Protein AF-B5XR47-F1 (afdb_monomer_lite)

Structure (mmCIF, N/CA/C/O backbone):
data_AF-B5XR47-F1
#
_entry.id   AF-B5XR47-F1
#
loop_
_atom_site.group_PDB
_atom_site.id
_atom_site.type_symbol
_atom_site.label_atom_id
_atom_site.label_alt_id
_atom_site.label_comp_id
_atom_site.label_asym_id
_atom_site.label_entity_id
_atom_site.label_seq_id
_atom_site.pdbx_PDB_ins_code
_atom_site.Cartn_x
_atom_site.Cartn_y
_atom_site.Cartn_z
_atom_site.occupancy
_atom_site.B_iso_or_equiv
_atom_site.auth_seq_id
_atom_site.auth_comp_id
_atom_site.auth_asym_id
_atom_site.auth_atom_id
_atom_site.pdbx_PDB_model_num
ATOM 1 N N . MET A 1 1 ? 46.035 -16.370 -70.727 1.00 55.50 1 MET A N 1
ATOM 2 C CA . MET A 1 1 ? 45.556 -14.975 -70.576 1.00 55.50 1 MET A CA 1
ATOM 3 C C . MET A 1 1 ? 44.166 -14.878 -69.919 1.00 55.50 1 MET A C 1
ATOM 5 O O . MET A 1 1 ? 43.613 -13.790 -69.895 1.00 55.50 1 MET A O 1
ATOM 9 N N . TYR A 1 2 ? 43.620 -15.969 -69.352 1.00 56.81 2 TYR A N 1
ATOM 10 C CA . TYR A 1 2 ? 42.297 -16.002 -68.698 1.00 56.81 2 TYR A CA 1
ATOM 11 C C . TYR A 1 2 ? 42.353 -15.910 -67.157 1.00 56.81 2 TYR A C 1
ATOM 13 O O . TYR A 1 2 ? 41.364 -15.528 -66.542 1.00 56.81 2 TYR A O 1
ATOM 21 N N . ASP A 1 3 ? 43.510 -16.169 -66.535 1.00 63.62 3 ASP A N 1
ATOM 22 C CA . ASP A 1 3 ? 43.658 -16.160 -65.067 1.00 63.62 3 ASP A CA 1
ATOM 23 C C . ASP A 1 3 ? 43.481 -14.781 -64.425 1.00 63.62 3 ASP A C 1
ATOM 25 O O . ASP A 1 3 ? 42.920 -14.662 -63.342 1.00 63.62 3 ASP A O 1
ATOM 29 N N . ILE A 1 4 ? 43.940 -13.714 -65.084 1.00 65.69 4 ILE A N 1
ATOM 30 C CA . ILE A 1 4 ? 43.924 -12.371 -64.487 1.00 65.69 4 ILE A CA 1
ATOM 31 C C . ILE A 1 4 ? 42.490 -11.825 -64.418 1.00 65.69 4 ILE A C 1
ATOM 33 O O . ILE A 1 4 ? 42.109 -11.239 -63.411 1.00 65.69 4 ILE A O 1
ATOM 37 N N . ALA A 1 5 ? 41.677 -12.059 -65.453 1.00 68.56 5 ALA A N 1
ATOM 38 C CA . ALA A 1 5 ? 40.285 -11.611 -65.490 1.00 68.56 5 ALA A CA 1
ATOM 39 C C . ALA A 1 5 ? 39.422 -12.340 -64.445 1.00 68.56 5 ALA A C 1
ATOM 41 O O . ALA A 1 5 ? 38.682 -11.693 -63.706 1.00 68.56 5 ALA A O 1
ATOM 42 N N . PHE A 1 6 ? 39.591 -13.661 -64.317 1.00 71.69 6 PHE A N 1
ATOM 43 C CA . PHE A 1 6 ? 38.898 -14.465 -63.308 1.00 71.69 6 PHE A CA 1
ATOM 44 C C . PHE A 1 6 ? 39.295 -14.064 -61.876 1.00 71.69 6 PHE A C 1
ATOM 46 O O . PHE A 1 6 ? 38.438 -13.922 -61.003 1.00 71.69 6 PHE A O 1
ATOM 53 N N . CYS A 1 7 ? 40.583 -13.795 -61.637 1.00 66.31 7 CYS A N 1
ATOM 54 C CA . CYS A 1 7 ? 41.060 -13.293 -60.348 1.00 66.31 7 CYS A CA 1
ATOM 55 C C . CYS A 1 7 ? 40.484 -11.911 -59.999 1.00 66.31 7 CYS A C 1
ATOM 57 O O . CYS A 1 7 ? 40.101 -11.689 -58.852 1.00 66.31 7 CYS A O 1
ATOM 59 N N . ILE A 1 8 ? 40.381 -10.987 -60.962 1.00 68.75 8 ILE A N 1
ATOM 60 C CA . ILE A 1 8 ? 39.801 -9.651 -60.733 1.00 68.75 8 ILE A CA 1
ATOM 61 C C . ILE A 1 8 ? 38.311 -9.749 -60.376 1.00 68.75 8 ILE A C 1
ATOM 63 O O . ILE A 1 8 ? 37.858 -9.081 -59.446 1.00 68.75 8 ILE A O 1
ATOM 67 N N . GLU A 1 9 ? 37.558 -10.612 -61.058 1.00 69.81 9 GLU A N 1
ATOM 68 C CA . GLU A 1 9 ? 36.126 -10.813 -60.807 1.00 69.81 9 GLU A CA 1
ATOM 69 C C . GLU A 1 9 ? 35.863 -11.468 -59.437 1.00 69.81 9 GLU A C 1
ATOM 71 O O . GLU A 1 9 ? 34.979 -11.036 -58.691 1.00 69.81 9 GLU A O 1
ATOM 76 N N . ALA A 1 10 ? 36.697 -12.435 -59.039 1.00 67.88 10 ALA A N 1
ATOM 77 C CA . ALA A 1 10 ? 36.648 -13.046 -57.711 1.00 67.88 10 ALA A CA 1
ATOM 78 C C . ALA A 1 10 ? 36.990 -12.051 -56.582 1.00 67.88 10 ALA A C 1
ATOM 80 O O . ALA A 1 10 ? 36.345 -12.064 -55.530 1.00 67.88 10 ALA A O 1
ATOM 81 N N . ILE A 1 11 ? 37.964 -11.158 -56.802 1.00 67.56 11 ILE A N 1
ATOM 82 C CA . ILE A 1 11 ? 38.327 -10.087 -55.856 1.00 67.56 11 ILE A CA 1
ATOM 83 C C . ILE A 1 11 ? 37.212 -9.032 -55.763 1.00 67.56 11 ILE A C 1
ATOM 85 O O . ILE A 1 11 ? 36.900 -8.553 -54.673 1.00 67.56 11 ILE A O 1
ATOM 89 N N . MET A 1 12 ? 36.566 -8.678 -56.878 1.00 65.25 12 MET A N 1
ATOM 90 C CA . MET A 1 12 ? 35.413 -7.770 -56.859 1.00 65.25 12 MET A CA 1
ATOM 91 C C . MET A 1 12 ? 34.230 -8.365 -56.086 1.00 65.25 12 MET A C 1
ATOM 93 O O . MET A 1 12 ? 33.665 -7.681 -55.232 1.00 65.25 12 MET A O 1
ATOM 97 N N . ASN A 1 13 ? 33.888 -9.637 -56.311 1.00 70.88 13 ASN A N 1
ATOM 98 C CA . ASN A 1 13 ? 32.788 -10.294 -55.595 1.00 70.88 13 ASN A CA 1
ATOM 99 C C . ASN A 1 13 ? 33.063 -10.459 -54.091 1.00 70.88 13 ASN A C 1
ATOM 101 O O . ASN A 1 13 ? 32.156 -10.267 -53.278 1.00 70.88 13 ASN A O 1
ATOM 105 N N . SER A 1 14 ? 34.303 -10.759 -53.691 1.00 70.81 14 SER A N 1
ATOM 106 C CA . SER A 1 14 ? 34.665 -10.855 -52.269 1.00 70.81 14 SER A CA 1
ATOM 107 C C . SER A 1 14 ? 34.618 -9.494 -51.559 1.00 70.81 14 SER A C 1
ATOM 109 O O . SER A 1 14 ? 34.155 -9.409 -50.417 1.00 70.81 14 SER A O 1
ATOM 111 N N . ASN A 1 15 ? 34.995 -8.413 -52.249 1.00 74.88 15 ASN A N 1
ATOM 112 C CA . ASN A 1 15 ? 34.882 -7.040 -51.748 1.00 74.88 15 ASN A CA 1
ATOM 113 C C . ASN A 1 15 ? 33.418 -6.583 -51.600 1.00 74.88 15 ASN A C 1
ATOM 115 O O . ASN A 1 15 ? 33.073 -5.906 -50.633 1.00 74.88 15 ASN A O 1
ATOM 119 N N . VAL A 1 16 ? 32.529 -6.982 -52.515 1.00 74.94 16 VAL A N 1
ATOM 120 C CA . VAL A 1 16 ? 31.091 -6.671 -52.415 1.00 74.94 16 VAL A CA 1
ATOM 121 C C . VAL A 1 16 ? 30.443 -7.432 -51.253 1.00 74.94 16 VAL A C 1
ATOM 123 O O . VAL A 1 16 ? 29.721 -6.837 -50.453 1.00 74.94 16 VAL A O 1
ATOM 126 N N . LEU A 1 17 ? 30.743 -8.726 -51.095 1.00 73.56 17 LEU A N 1
ATOM 127 C CA . LEU A 1 17 ? 30.220 -9.541 -49.990 1.00 73.56 17 LEU A CA 1
ATOM 128 C C . LEU A 1 17 ? 30.697 -9.048 -48.616 1.00 73.56 17 LEU A C 1
ATOM 130 O O . LEU A 1 17 ? 29.912 -9.010 -47.667 1.00 73.56 17 LEU A O 1
ATOM 134 N N . THR A 1 18 ? 31.957 -8.621 -48.505 1.00 77.25 18 THR A N 1
ATOM 135 C CA . THR A 1 18 ? 32.482 -8.031 -47.263 1.00 77.25 18 THR A CA 1
ATOM 136 C C . THR A 1 18 ? 31.826 -6.689 -46.948 1.00 77.25 18 THR A C 1
ATOM 138 O O . THR A 1 18 ? 31.463 -6.463 -45.794 1.00 77.25 18 THR A O 1
ATOM 141 N N . GLN A 1 19 ? 31.572 -5.833 -47.944 1.00 75.62 19 GLN A N 1
ATOM 142 C CA . GLN A 1 19 ? 30.817 -4.592 -47.731 1.00 75.62 19 GLN A CA 1
ATOM 143 C C . GLN A 1 19 ? 29.374 -4.852 -47.277 1.00 75.62 19 GLN A C 1
ATOM 145 O O . GLN A 1 19 ? 28.923 -4.219 -46.323 1.00 75.62 19 GLN A O 1
ATOM 150 N N . ILE A 1 20 ? 28.664 -5.805 -47.890 1.00 78.19 20 ILE A N 1
ATOM 151 C CA . ILE A 1 20 ? 27.304 -6.189 -47.468 1.00 78.19 20 ILE A CA 1
ATOM 152 C C . ILE A 1 20 ? 27.313 -6.715 -46.025 1.00 78.19 20 ILE A C 1
ATOM 154 O O . ILE A 1 20 ? 26.458 -6.332 -45.226 1.00 78.19 20 ILE A O 1
ATOM 158 N N . GLY A 1 21 ? 28.304 -7.535 -45.660 1.00 75.44 21 GLY A N 1
ATOM 159 C CA . GLY A 1 21 ? 28.477 -8.027 -44.291 1.00 75.44 21 GLY A CA 1
ATOM 160 C C . GLY A 1 21 ? 28.719 -6.904 -43.275 1.00 75.44 21 GLY A C 1
ATOM 161 O O . GLY A 1 21 ? 28.120 -6.906 -42.198 1.00 75.44 21 GLY A O 1
ATOM 162 N N . ILE A 1 22 ? 29.535 -5.905 -43.628 1.00 81.75 22 ILE A N 1
ATOM 163 C CA . ILE A 1 22 ? 29.784 -4.726 -42.785 1.00 81.75 22 ILE A CA 1
ATOM 164 C C . ILE A 1 22 ? 28.492 -3.924 -42.589 1.00 81.75 22 ILE A C 1
ATOM 166 O O . ILE A 1 22 ? 28.131 -3.630 -41.450 1.00 81.75 22 ILE A O 1
ATOM 170 N N . TRP A 1 23 ? 27.756 -3.620 -43.661 1.00 79.38 23 TRP A N 1
ATOM 171 C CA . TRP A 1 23 ? 26.494 -2.877 -43.566 1.00 79.38 23 TRP A CA 1
ATOM 172 C C . TRP A 1 23 ? 25.415 -3.641 -42.794 1.00 79.38 23 TRP A C 1
ATOM 174 O O . TRP A 1 23 ? 24.727 -3.045 -41.968 1.00 79.38 23 TRP A O 1
ATOM 184 N N . SER A 1 24 ? 25.320 -4.960 -42.976 1.00 80.62 24 SER A N 1
ATOM 185 C CA . SER A 1 24 ? 24.429 -5.821 -42.189 1.00 80.62 24 SER A CA 1
ATOM 186 C C . SER A 1 24 ? 24.741 -5.743 -40.689 1.00 80.62 24 SER A C 1
ATOM 188 O O . SER A 1 24 ? 23.826 -5.639 -39.870 1.00 80.62 24 SER A O 1
ATOM 190 N N . ASN A 1 25 ? 26.025 -5.734 -40.317 1.00 83.50 25 ASN A N 1
ATOM 191 C CA . ASN A 1 25 ? 26.457 -5.597 -38.923 1.00 83.50 25 ASN A CA 1
ATOM 192 C C . ASN A 1 25 ? 26.192 -4.195 -38.356 1.00 83.50 25 ASN A C 1
ATOM 194 O O . ASN A 1 25 ? 25.797 -4.059 -37.200 1.00 83.50 25 ASN A O 1
ATOM 198 N N . VAL A 1 26 ? 26.371 -3.146 -39.161 1.00 85.06 26 VAL A N 1
ATOM 199 C CA . VAL A 1 26 ? 26.060 -1.768 -38.753 1.00 85.06 26 VAL A CA 1
ATOM 200 C C . VAL A 1 26 ? 24.555 -1.597 -38.532 1.00 85.06 26 VAL A C 1
ATOM 202 O O . VAL A 1 26 ? 24.142 -1.041 -37.513 1.00 85.06 26 VAL A O 1
ATOM 205 N N . CYS A 1 27 ? 23.724 -2.120 -39.437 1.00 86.12 27 CYS A N 1
ATOM 206 C CA . CYS A 1 27 ? 22.271 -2.082 -39.294 1.00 86.12 27 CYS A CA 1
ATOM 207 C C . CYS A 1 27 ? 21.803 -2.859 -38.056 1.00 86.12 27 CYS A C 1
ATOM 209 O O . CYS A 1 27 ? 21.010 -2.332 -37.276 1.00 86.12 27 CYS A O 1
ATOM 211 N N . SER A 1 28 ? 22.306 -4.076 -37.829 1.00 86.75 28 SER A N 1
ATOM 212 C CA . SER A 1 28 ? 21.926 -4.868 -36.653 1.00 86.75 28 SER A CA 1
ATOM 213 C C . SER A 1 28 ? 22.3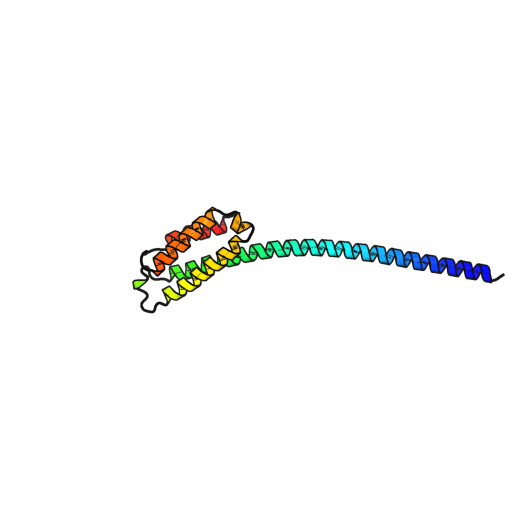66 -4.207 -35.342 1.00 86.75 28 SER A C 1
ATOM 215 O O . SER A 1 28 ? 21.576 -4.152 -34.397 1.00 86.75 28 SER A O 1
ATOM 217 N N . ALA A 1 29 ? 23.564 -3.612 -35.299 1.00 88.56 29 ALA A N 1
ATOM 218 C CA . ALA A 1 29 ? 24.036 -2.834 -34.154 1.00 88.56 29 ALA A CA 1
ATOM 219 C C . ALA A 1 29 ? 23.152 -1.604 -33.882 1.00 88.56 29 ALA A C 1
ATOM 221 O O . ALA A 1 29 ? 22.817 -1.324 -32.728 1.00 88.56 29 ALA A O 1
ATOM 222 N N . PHE A 1 30 ? 22.713 -0.903 -34.931 1.00 92.00 30 PHE A N 1
ATOM 223 C CA . PHE A 1 30 ? 21.797 0.230 -34.801 1.00 92.00 30 PHE A CA 1
ATOM 224 C C . PHE A 1 30 ? 20.442 -0.194 -34.212 1.00 92.00 30 PHE A C 1
ATOM 226 O O . PHE A 1 30 ? 19.971 0.409 -33.246 1.00 92.00 30 PHE A O 1
ATOM 233 N N . PHE A 1 31 ? 19.835 -1.269 -34.723 1.00 92.25 31 PHE A N 1
ATOM 234 C CA . PHE A 1 31 ? 18.571 -1.781 -34.181 1.00 92.25 31 PHE A CA 1
ATOM 235 C C . PHE A 1 31 ? 18.710 -2.306 -32.748 1.00 92.25 31 PHE A C 1
ATOM 237 O O . PHE A 1 31 ? 17.814 -2.088 -31.927 1.00 92.25 31 PHE A O 1
ATOM 244 N N . ALA A 1 32 ? 19.836 -2.941 -32.413 1.00 92.62 32 ALA A N 1
ATOM 245 C CA . ALA A 1 32 ? 20.130 -3.357 -31.045 1.00 92.62 32 ALA A CA 1
ATOM 246 C C . ALA A 1 32 ? 20.201 -2.149 -30.095 1.00 92.62 32 ALA A C 1
ATOM 248 O O . ALA A 1 32 ? 19.604 -2.176 -29.018 1.00 92.62 32 ALA A O 1
ATOM 249 N N . MET A 1 33 ? 20.848 -1.059 -30.518 1.00 93.75 33 MET A N 1
ATOM 250 C CA . MET A 1 33 ? 20.915 0.187 -29.749 1.00 93.75 33 MET A CA 1
ATOM 251 C C . MET A 1 33 ? 19.526 0.809 -29.541 1.00 93.75 33 MET A C 1
ATOM 253 O O . MET A 1 33 ? 19.180 1.168 -28.416 1.00 93.75 33 MET A O 1
ATOM 257 N N . VAL A 1 34 ? 18.698 0.886 -30.587 1.00 93.50 34 VAL A N 1
ATOM 258 C CA . VAL A 1 34 ? 17.317 1.395 -30.475 1.00 93.50 34 VAL A CA 1
ATOM 259 C C . VAL A 1 34 ? 16.492 0.530 -29.519 1.00 93.50 34 VAL A C 1
ATOM 261 O O . VAL A 1 34 ? 15.790 1.055 -28.654 1.00 93.50 34 VAL A O 1
ATOM 264 N N . THR A 1 35 ? 16.628 -0.793 -29.610 1.00 93.44 35 THR A N 1
ATOM 265 C CA . THR A 1 35 ? 15.929 -1.737 -28.725 1.00 93.44 35 THR A CA 1
ATOM 266 C C . THR A 1 35 ? 16.363 -1.563 -27.270 1.00 93.44 35 THR A C 1
ATOM 268 O O . THR A 1 35 ? 15.517 -1.551 -26.376 1.00 93.44 35 THR A O 1
ATOM 271 N N . ALA A 1 36 ? 17.658 -1.351 -27.017 1.00 93.19 36 ALA A N 1
ATOM 272 C CA . ALA A 1 36 ? 18.174 -1.072 -25.679 1.00 93.19 36 ALA A CA 1
ATOM 273 C C . ALA A 1 36 ? 17.605 0.237 -25.099 1.00 93.19 36 ALA A C 1
ATOM 275 O O . ALA A 1 36 ? 17.218 0.277 -23.930 1.00 93.19 36 ALA A O 1
ATOM 276 N N . ILE A 1 37 ? 17.484 1.289 -25.917 1.00 93.75 37 ILE A N 1
ATOM 277 C CA . ILE A 1 37 ? 16.868 2.560 -25.502 1.00 93.75 37 ILE A CA 1
ATOM 278 C C . ILE A 1 37 ? 15.394 2.350 -25.134 1.00 93.75 37 ILE A C 1
ATOM 280 O O . ILE A 1 37 ? 14.957 2.788 -24.067 1.00 93.75 37 ILE A O 1
ATOM 284 N N . ILE A 1 38 ? 14.634 1.642 -25.974 1.00 94.25 38 ILE A N 1
ATOM 285 C CA . ILE A 1 38 ? 13.221 1.336 -25.708 1.00 94.25 38 ILE A CA 1
ATOM 286 C C . ILE A 1 38 ? 13.081 0.513 -24.421 1.00 94.25 38 ILE A C 1
ATOM 288 O O . ILE A 1 38 ? 12.236 0.830 -23.583 1.00 94.25 38 ILE A O 1
ATOM 292 N N . ALA A 1 39 ? 13.939 -0.491 -24.217 1.00 92.44 39 ALA A N 1
ATOM 293 C CA . ALA A 1 39 ? 13.942 -1.308 -23.008 1.00 92.44 39 ALA A CA 1
ATOM 294 C C . ALA A 1 39 ? 14.192 -0.468 -21.743 1.00 92.44 39 ALA A C 1
ATOM 296 O O . ALA A 1 39 ? 13.493 -0.636 -20.743 1.00 92.44 39 ALA A O 1
ATOM 297 N N . LEU A 1 40 ? 15.127 0.488 -21.787 1.00 92.75 40 LEU A N 1
ATOM 298 C CA . LEU A 1 40 ? 15.384 1.406 -20.670 1.00 92.75 40 LEU A CA 1
ATOM 299 C C . LEU A 1 40 ? 14.179 2.309 -20.369 1.00 92.75 40 LEU A C 1
ATOM 301 O O . LEU A 1 40 ? 13.835 2.515 -19.201 1.00 92.75 40 LEU A O 1
ATOM 305 N N . ILE A 1 41 ? 13.512 2.830 -21.404 1.00 92.31 41 ILE A N 1
ATOM 306 C CA . ILE A 1 41 ? 12.298 3.644 -21.244 1.00 92.31 41 ILE A CA 1
ATOM 307 C C . ILE A 1 41 ? 11.178 2.807 -20.615 1.00 92.31 41 ILE A C 1
ATOM 309 O O . ILE A 1 41 ? 10.561 3.248 -19.640 1.00 92.31 41 ILE A O 1
ATOM 313 N N . ALA A 1 42 ? 10.958 1.590 -21.117 1.00 90.44 42 ALA A N 1
ATOM 314 C CA . ALA A 1 42 ? 9.945 0.671 -20.606 1.00 90.44 42 ALA A CA 1
ATOM 315 C C . ALA A 1 42 ? 10.201 0.294 -19.137 1.00 90.44 42 ALA A C 1
ATOM 317 O O . ALA A 1 42 ? 9.285 0.357 -18.317 1.00 90.44 42 ALA A O 1
ATOM 318 N N . LEU A 1 43 ? 11.451 -0.004 -18.766 1.00 90.00 43 LEU A N 1
ATOM 319 C CA . LEU A 1 43 ? 11.831 -0.286 -17.376 1.00 90.00 43 LEU A CA 1
ATOM 320 C C . LEU A 1 43 ? 11.561 0.907 -16.449 1.00 90.00 43 LEU A C 1
ATOM 322 O O . LEU A 1 43 ? 11.047 0.735 -15.340 1.00 90.00 43 LEU A O 1
ATOM 326 N N . ASN A 1 44 ? 11.864 2.125 -16.903 1.00 88.25 44 ASN A N 1
ATOM 327 C CA . ASN A 1 44 ? 11.586 3.336 -16.132 1.00 88.25 44 ASN A CA 1
ATOM 328 C C . ASN A 1 44 ? 10.082 3.575 -15.942 1.00 88.25 44 ASN A C 1
ATOM 330 O O . ASN A 1 44 ? 9.662 3.960 -14.847 1.00 88.25 44 ASN A O 1
ATOM 334 N N . GLN A 1 45 ? 9.268 3.347 -16.975 1.00 89.00 45 GLN A N 1
ATOM 335 C CA . GLN A 1 45 ? 7.810 3.445 -16.871 1.00 89.00 45 GLN A CA 1
ATOM 336 C C . GLN A 1 45 ? 7.241 2.379 -15.932 1.00 89.00 45 GLN A C 1
ATOM 338 O O . GLN A 1 45 ? 6.464 2.714 -15.037 1.00 89.00 45 GLN A O 1
ATOM 343 N N . TRP A 1 46 ? 7.697 1.131 -16.060 1.00 87.81 46 TRP A N 1
ATOM 344 C CA . TRP A 1 46 ? 7.287 0.033 -15.188 1.00 87.81 46 TRP A CA 1
ATOM 345 C C . TRP A 1 46 ? 7.590 0.330 -13.717 1.00 87.81 46 TRP A C 1
ATOM 347 O O . TRP A 1 46 ? 6.732 0.153 -12.854 1.00 87.81 46 TRP A O 1
ATOM 357 N N . LYS A 1 47 ? 8.777 0.875 -13.417 1.00 86.75 47 LYS A N 1
ATOM 358 C CA . LYS A 1 47 ? 9.143 1.267 -12.049 1.00 86.75 47 LYS A CA 1
ATOM 359 C C . LYS A 1 47 ? 8.212 2.344 -11.482 1.00 86.75 47 LYS A C 1
ATOM 361 O O . LYS A 1 47 ? 7.821 2.247 -10.320 1.00 86.75 47 LYS A O 1
ATOM 366 N N . LYS A 1 48 ? 7.842 3.351 -12.285 1.00 86.31 48 LYS A N 1
ATOM 367 C CA . LYS A 1 48 ? 6.891 4.399 -11.870 1.00 86.31 48 LYS A CA 1
ATOM 368 C C . LYS A 1 48 ? 5.509 3.813 -11.581 1.00 86.31 48 LYS A C 1
ATOM 370 O O . LYS A 1 48 ? 4.983 4.029 -10.494 1.00 86.31 48 LYS A O 1
ATOM 375 N N . GLN A 1 49 ? 4.979 3.005 -12.498 1.00 87.00 49 GLN A N 1
ATOM 376 C CA . GLN A 1 49 ? 3.690 2.330 -12.319 1.00 87.00 49 GLN A CA 1
ATOM 377 C C . GLN A 1 49 ? 3.691 1.401 -11.101 1.00 87.00 49 GLN A C 1
ATOM 379 O O . GLN A 1 49 ? 2.708 1.322 -10.369 1.00 87.00 49 GLN A O 1
ATOM 384 N N . TYR A 1 50 ? 4.804 0.716 -10.844 1.00 86.44 50 TYR A N 1
ATOM 385 C CA . TYR A 1 50 ? 4.950 -0.141 -9.674 1.00 86.44 50 TYR A CA 1
ATOM 386 C C . TYR A 1 50 ? 4.905 0.651 -8.357 1.00 86.44 50 TYR A C 1
ATOM 388 O O . TYR A 1 50 ? 4.301 0.192 -7.386 1.00 86.44 50 TYR A O 1
ATOM 396 N N . GLU A 1 51 ? 5.506 1.845 -8.304 1.00 85.88 51 GLU A N 1
ATOM 397 C CA . GLU A 1 51 ? 5.386 2.738 -7.143 1.00 85.88 51 GLU A CA 1
ATOM 398 C C . GLU A 1 51 ? 3.960 3.286 -6.978 1.00 85.88 51 GLU A C 1
ATOM 400 O O . GLU A 1 51 ? 3.445 3.299 -5.860 1.00 85.88 51 GLU A O 1
ATOM 405 N N . GLU A 1 52 ? 3.296 3.671 -8.070 1.00 85.19 52 GLU A N 1
ATOM 406 C CA . GLU A 1 52 ? 1.906 4.147 -8.043 1.00 85.19 52 GLU A CA 1
ATOM 407 C C . GLU A 1 52 ? 0.926 3.058 -7.594 1.00 85.19 52 GLU A C 1
ATOM 409 O O . GLU A 1 52 ? 0.070 3.312 -6.749 1.00 85.19 52 GLU A O 1
ATOM 414 N N . ASN A 1 53 ? 1.090 1.822 -8.068 1.00 88.00 53 ASN A N 1
ATOM 415 C CA . ASN A 1 53 ? 0.239 0.696 -7.678 1.00 88.00 53 ASN A CA 1
ATOM 416 C C . ASN A 1 53 ? 0.339 0.407 -6.169 1.00 88.00 53 ASN A C 1
ATOM 418 O O . ASN A 1 53 ? -0.664 0.145 -5.512 1.00 88.00 53 ASN A O 1
ATOM 422 N N . LYS A 1 54 ? 1.534 0.530 -5.575 1.00 87.44 54 LYS A N 1
ATOM 423 C CA . LYS A 1 54 ? 1.695 0.413 -4.113 1.00 87.44 54 LYS A CA 1
ATOM 424 C C . LYS A 1 54 ? 0.917 1.481 -3.355 1.00 87.44 54 LYS A C 1
ATOM 426 O O . LYS A 1 54 ? 0.360 1.177 -2.305 1.00 87.44 54 LYS A O 1
ATOM 431 N N . PHE A 1 55 ? 0.899 2.706 -3.876 1.00 86.62 55 PHE A N 1
ATOM 432 C CA . PHE A 1 55 ? 0.140 3.798 -3.282 1.00 86.62 55 PHE A CA 1
ATOM 433 C C . PHE A 1 55 ? -1.370 3.560 -3.403 1.00 86.62 55 PHE A C 1
ATOM 435 O O . PHE A 1 55 ? -2.080 3.687 -2.412 1.00 86.62 55 PHE A O 1
ATOM 442 N N . LEU A 1 56 ? -1.852 3.139 -4.575 1.00 86.44 56 LEU A N 1
ATOM 443 C CA . LEU A 1 56 ? -3.268 2.814 -4.785 1.00 86.44 56 LEU A CA 1
ATOM 444 C C . LEU A 1 56 ? -3.741 1.700 -3.848 1.00 86.44 56 LEU A C 1
ATOM 446 O O . LEU A 1 56 ? -4.728 1.877 -3.150 1.00 86.44 56 LEU A O 1
ATOM 450 N N . ARG A 1 57 ? -2.969 0.616 -3.713 1.00 88.81 57 ARG A N 1
ATOM 451 C CA . ARG A 1 57 ? -3.287 -0.466 -2.765 1.00 88.81 57 ARG A CA 1
ATOM 452 C C . ARG A 1 57 ? -3.336 -0.008 -1.309 1.00 88.81 57 ARG A C 1
ATOM 454 O O . ARG A 1 57 ? -4.015 -0.623 -0.496 1.00 88.81 57 ARG A O 1
ATOM 461 N N . PHE A 1 58 ? -2.571 1.022 -0.955 1.00 89.75 58 PHE A N 1
ATOM 462 C CA . PHE A 1 58 ? -2.653 1.628 0.370 1.00 89.75 58 PHE A CA 1
ATOM 463 C C . PHE A 1 58 ? -3.938 2.448 0.531 1.00 89.75 58 PHE A C 1
ATOM 465 O O . PHE A 1 58 ? -4.607 2.315 1.552 1.00 89.75 58 PHE A O 1
ATOM 472 N N . VAL A 1 59 ? -4.323 3.223 -0.484 1.00 86.50 59 VAL A N 1
ATOM 473 C CA . VAL A 1 59 ? -5.604 3.946 -0.504 1.00 86.50 59 VAL A CA 1
ATOM 474 C C . VAL A 1 59 ? -6.789 2.979 -0.419 1.00 86.50 59 VAL A C 1
ATOM 476 O O . VAL A 1 59 ? -7.687 3.201 0.390 1.00 86.50 59 VAL A O 1
ATOM 479 N N . ASP A 1 60 ? -6.762 1.870 -1.160 1.00 88.06 60 ASP A N 1
ATOM 480 C CA . ASP A 1 60 ? -7.802 0.836 -1.092 1.00 88.06 60 ASP A CA 1
ATOM 481 C C . ASP A 1 60 ? -7.921 0.250 0.324 1.00 88.06 60 ASP A C 1
ATOM 483 O O . ASP A 1 60 ? -9.024 0.075 0.839 1.00 88.06 60 ASP A O 1
ATOM 487 N N . ALA A 1 61 ? -6.790 0.014 0.998 1.00 90.19 61 ALA A N 1
ATOM 488 C CA . ALA A 1 61 ? -6.783 -0.480 2.373 1.00 90.19 61 ALA A CA 1
ATOM 489 C C . ALA A 1 61 ? -7.327 0.546 3.384 1.00 90.19 61 ALA A C 1
ATOM 491 O O . ALA A 1 61 ? -7.999 0.155 4.337 1.00 90.19 61 ALA A O 1
ATOM 492 N N . ILE A 1 62 ? -7.088 1.848 3.174 1.00 87.19 62 ILE A N 1
ATOM 493 C CA . ILE A 1 62 ? -7.711 2.920 3.974 1.00 87.19 62 ILE A CA 1
ATOM 494 C C . ILE A 1 62 ? -9.233 2.886 3.805 1.00 87.19 62 ILE A C 1
ATOM 496 O O . ILE A 1 62 ? -9.962 2.983 4.793 1.00 87.19 62 ILE A O 1
ATOM 500 N N . ILE A 1 63 ? -9.717 2.755 2.567 1.00 85.50 63 ILE A N 1
ATOM 501 C CA . ILE A 1 63 ? -11.154 2.713 2.268 1.00 85.50 63 ILE A CA 1
ATOM 502 C C . ILE A 1 63 ? -11.795 1.489 2.929 1.00 85.50 63 ILE A C 1
ATOM 504 O O . ILE A 1 63 ? -12.822 1.622 3.593 1.00 85.50 63 ILE A O 1
ATOM 508 N N . GLU A 1 64 ? -11.171 0.317 2.814 1.00 87.50 64 GLU A N 1
ATOM 509 C CA . GLU A 1 64 ? -11.684 -0.913 3.423 1.00 87.50 64 GLU A CA 1
ATOM 510 C C . GLU A 1 64 ? -11.702 -0.837 4.953 1.00 87.50 64 GLU A C 1
ATOM 512 O O . GLU A 1 64 ? -12.678 -1.226 5.599 1.00 87.50 64 GLU A O 1
ATOM 517 N N . TYR A 1 65 ? -10.654 -0.260 5.543 1.00 87.56 65 TYR A N 1
ATOM 518 C CA . TYR A 1 65 ? -10.616 0.010 6.972 1.00 87.56 65 TYR A CA 1
ATOM 519 C C . TYR A 1 65 ? -11.742 0.958 7.407 1.00 87.56 65 TYR A C 1
ATOM 521 O O . TYR A 1 65 ? -12.424 0.687 8.397 1.00 87.56 65 TYR A O 1
ATOM 529 N N . ASN A 1 66 ? -11.998 2.023 6.640 1.00 84.25 66 ASN A N 1
ATOM 530 C CA . ASN A 1 66 ? -13.095 2.949 6.911 1.00 84.25 66 ASN A CA 1
ATOM 531 C C . ASN A 1 66 ? -14.467 2.261 6.815 1.00 84.25 66 ASN A C 1
ATOM 533 O O . ASN A 1 66 ? -15.323 2.447 7.676 1.00 84.25 66 ASN A O 1
ATOM 537 N N . ASN A 1 67 ? -14.663 1.401 5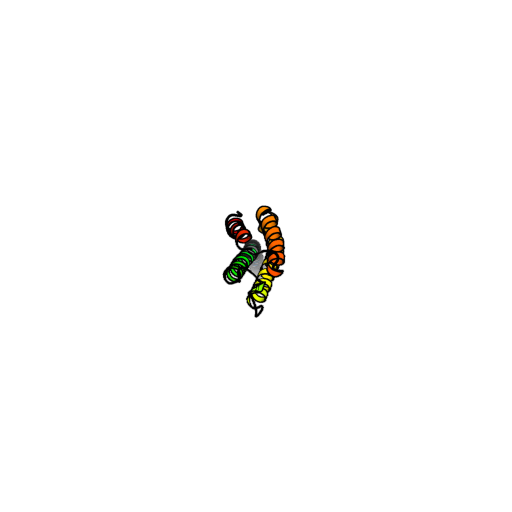.813 1.00 84.75 67 ASN A N 1
ATOM 538 C CA . ASN A 1 67 ? -15.893 0.624 5.656 1.00 84.75 67 ASN A CA 1
ATOM 539 C C . ASN A 1 67 ? -16.131 -0.316 6.846 1.00 84.75 67 ASN A C 1
ATOM 541 O O . ASN A 1 67 ? -17.259 -0.432 7.330 1.00 84.75 67 ASN A O 1
ATOM 545 N N . CYS A 1 68 ? -15.074 -0.970 7.339 1.00 85.81 68 CYS A N 1
ATOM 546 C CA . CYS A 1 68 ? -15.141 -1.789 8.548 1.00 85.81 68 CYS A CA 1
ATOM 547 C C . CYS A 1 68 ? -15.483 -0.949 9.782 1.00 85.81 68 CYS A C 1
ATOM 549 O O . CYS A 1 68 ? -16.234 -1.404 10.643 1.00 85.81 68 CYS A O 1
ATOM 551 N N . LEU A 1 69 ? -14.957 0.274 9.857 1.00 82.50 69 LEU A N 1
ATOM 552 C CA . LEU A 1 69 ? -15.185 1.173 10.977 1.00 82.50 69 LEU A CA 1
ATOM 553 C C . LEU A 1 69 ? -16.623 1.692 11.033 1.00 82.50 69 LEU A C 1
ATOM 555 O O . LEU A 1 69 ? -17.225 1.649 12.098 1.00 82.50 69 LEU A O 1
ATOM 559 N N . ILE A 1 70 ? -17.194 2.097 9.896 1.00 81.19 70 ILE A N 1
ATOM 560 C CA . ILE A 1 70 ? -18.592 2.558 9.795 1.00 81.19 70 ILE A CA 1
ATOM 561 C C . ILE A 1 70 ? -19.576 1.468 10.248 1.00 81.19 70 ILE A C 1
ATOM 563 O O . ILE A 1 70 ? -20.642 1.761 10.786 1.00 81.19 70 ILE A O 1
ATOM 567 N N . ARG A 1 71 ? -19.231 0.198 10.014 1.00 81.00 71 ARG A N 1
ATOM 568 C CA . ARG A 1 71 ? -20.052 -0.952 10.416 1.00 81.00 71 ARG A CA 1
ATOM 569 C C . ARG A 1 71 ? -19.855 -1.348 11.875 1.00 81.00 71 ARG A C 1
ATOM 571 O O . ARG A 1 71 ? -20.664 -2.105 12.399 1.00 81.00 71 ARG A O 1
ATOM 578 N N . ALA A 1 72 ? -18.779 -0.899 12.511 1.00 81.62 72 ALA A N 1
ATOM 579 C CA . ALA A 1 72 ? -18.472 -1.276 13.876 1.00 81.62 72 ALA A CA 1
ATOM 580 C C . ALA A 1 72 ? -19.382 -0.549 14.878 1.00 81.62 72 ALA A C 1
ATOM 582 O O . ALA A 1 72 ? -19.792 0.591 14.648 1.00 81.62 72 ALA A O 1
ATOM 583 N N . PRO A 1 73 ? -19.693 -1.180 16.022 1.00 78.81 73 PRO A N 1
ATOM 584 C CA . PRO A 1 73 ? -20.426 -0.505 17.080 1.00 78.81 73 PRO A CA 1
ATOM 585 C C . PRO A 1 73 ? -19.596 0.643 17.665 1.00 78.81 73 PRO A C 1
ATOM 587 O O . PRO A 1 73 ? -18.366 0.584 17.719 1.00 78.81 73 PRO A O 1
ATOM 590 N N . LYS A 1 74 ? -20.281 1.676 18.172 1.00 75.56 74 LYS A N 1
ATOM 591 C CA . LYS A 1 74 ? -19.639 2.829 18.834 1.00 75.56 74 LYS A CA 1
ATOM 592 C C . LYS A 1 74 ? -18.780 2.402 20.026 1.00 75.56 74 LYS A C 1
ATOM 594 O O . LYS A 1 74 ? -17.762 3.020 20.314 1.00 75.56 74 LYS A O 1
ATOM 599 N N . LEU A 1 75 ? -19.190 1.349 20.728 1.00 75.38 75 LEU A N 1
ATOM 600 C CA . LEU A 1 75 ? -18.413 0.746 21.798 1.00 75.38 75 LEU A CA 1
ATOM 601 C C . LEU A 1 75 ? -18.092 -0.694 21.423 1.00 75.38 75 LEU A C 1
ATOM 603 O O . LEU A 1 75 ? -18.981 -1.505 21.186 1.00 75.38 75 LEU A O 1
ATOM 607 N N . MET A 1 76 ? -16.807 -1.037 21.449 1.00 77.44 76 MET A N 1
ATOM 608 C CA . MET A 1 76 ? -16.346 -2.407 21.207 1.00 77.44 76 MET A CA 1
ATOM 609 C C . MET A 1 76 ? -16.808 -3.413 22.269 1.00 77.44 76 MET A C 1
ATOM 611 O O . MET A 1 76 ? -16.666 -4.615 22.066 1.00 77.44 76 MET A O 1
ATOM 615 N N . ALA A 1 77 ? -17.353 -2.939 23.393 1.00 76.88 77 ALA A N 1
ATOM 616 C CA . ALA A 1 77 ? -18.014 -3.775 24.391 1.00 76.88 77 ALA A CA 1
ATOM 617 C C . ALA A 1 77 ? -19.363 -4.338 23.898 1.00 76.88 77 ALA A C 1
ATOM 619 O O . ALA A 1 77 ? -19.802 -5.375 24.388 1.00 76.88 77 ALA A O 1
ATOM 620 N N . ASP A 1 78 ? -19.992 -3.689 22.912 1.00 77.88 78 ASP A N 1
ATOM 621 C CA . ASP A 1 78 ? -21.293 -4.096 22.371 1.00 77.88 78 ASP A CA 1
ATOM 622 C C . ASP A 1 78 ? -21.166 -5.211 21.308 1.00 77.88 78 ASP A C 1
ATOM 624 O O . ASP A 1 78 ? -22.165 -5.810 20.906 1.00 77.88 78 ASP A O 1
ATOM 628 N N . ASP A 1 79 ? -19.941 -5.535 20.870 1.00 79.25 79 ASP A N 1
ATOM 629 C CA . ASP A 1 79 ? -19.638 -6.587 19.888 1.00 79.25 79 ASP A CA 1
ATOM 630 C C . ASP A 1 79 ? -19.555 -7.975 20.549 1.00 79.25 79 ASP A C 1
ATOM 632 O O . ASP A 1 79 ? -18.475 -8.551 20.698 1.00 79.25 79 ASP A O 1
ATOM 636 N N . LYS A 1 80 ? -20.706 -8.518 20.967 1.00 78.06 80 LYS A N 1
ATOM 637 C CA . LYS A 1 80 ? -20.796 -9.786 21.726 1.00 78.06 80 LYS A CA 1
ATOM 638 C C . LYS A 1 80 ? -20.115 -10.979 21.041 1.00 78.06 80 LYS A C 1
ATOM 640 O O . LYS A 1 80 ? -19.538 -11.818 21.728 1.00 78.06 80 LYS A O 1
ATOM 645 N N . ASP A 1 81 ? -20.133 -11.019 19.710 1.00 84.81 81 ASP A N 1
ATOM 646 C CA . ASP A 1 81 ? -19.567 -12.115 18.912 1.00 84.81 81 ASP A CA 1
ATOM 647 C C . ASP A 1 81 ? -18.130 -11.841 18.428 1.00 84.81 81 ASP A C 1
ATOM 649 O O . ASP A 1 81 ? -17.551 -12.648 17.698 1.00 84.81 81 ASP A O 1
ATOM 653 N N . ASN A 1 82 ? -17.529 -10.706 18.816 1.00 83.00 82 ASN A N 1
ATOM 654 C CA . ASN A 1 82 ? -16.210 -10.240 18.358 1.00 83.00 82 ASN A CA 1
ATOM 655 C C . ASN A 1 82 ? -16.055 -10.149 16.824 1.00 83.00 82 ASN A C 1
ATOM 657 O O . ASN A 1 82 ? -14.931 -10.141 16.302 1.00 83.00 82 ASN A O 1
ATOM 661 N N . PHE A 1 83 ? -17.164 -10.104 16.083 1.00 86.19 83 PHE A N 1
ATOM 662 C CA . PHE A 1 83 ? -17.157 -10.097 14.624 1.00 86.19 83 PHE A CA 1
ATOM 663 C C . PHE A 1 83 ? -16.522 -8.810 14.084 1.00 86.19 83 PHE A C 1
ATOM 665 O O . PHE A 1 83 ? -15.601 -8.855 13.260 1.00 86.19 83 PHE A O 1
ATOM 672 N N . HIS A 1 84 ? -16.957 -7.660 14.601 1.00 84.75 84 HIS A N 1
ATOM 673 C CA . HIS A 1 84 ? -16.476 -6.349 14.172 1.00 84.75 84 HIS A CA 1
ATOM 674 C C . HIS A 1 84 ? -15.048 -6.105 14.650 1.00 84.75 84 HIS A C 1
ATOM 676 O O . HIS A 1 84 ? -14.221 -5.621 13.876 1.00 84.75 84 HIS A O 1
ATOM 682 N N . ARG A 1 85 ? -14.725 -6.517 15.882 1.00 85.06 85 ARG A N 1
ATOM 683 C CA . ARG A 1 85 ? -13.369 -6.471 16.444 1.00 85.06 85 ARG A CA 1
ATOM 684 C C . ARG A 1 85 ? -12.379 -7.230 15.561 1.00 85.06 85 ARG A C 1
ATOM 686 O O . ARG A 1 85 ? -11.310 -6.705 15.244 1.00 85.06 85 ARG A O 1
ATOM 693 N N . LYS A 1 86 ? -12.738 -8.443 15.124 1.00 88.31 86 LYS A N 1
ATOM 694 C CA . LYS A 1 86 ? -11.901 -9.244 14.220 1.00 88.31 86 LYS A CA 1
ATOM 695 C C . LYS A 1 86 ? -11.762 -8.582 12.849 1.00 88.31 86 LYS A C 1
ATOM 697 O O . LYS A 1 86 ? -10.640 -8.458 12.362 1.00 88.31 86 LYS A O 1
ATOM 702 N N . SER A 1 87 ? -12.866 -8.126 12.253 1.00 87.31 87 SER A N 1
ATOM 703 C CA . SER A 1 87 ? -12.851 -7.458 10.943 1.00 87.31 87 SER A CA 1
ATOM 704 C C . SER A 1 87 ? -11.975 -6.202 10.950 1.00 87.31 87 SER A C 1
ATOM 706 O O . SER A 1 87 ? -11.124 -6.030 10.080 1.00 87.31 87 SER A O 1
ATOM 708 N N . LEU A 1 88 ? -12.123 -5.355 11.972 1.00 87.69 88 LEU A N 1
ATOM 709 C CA . LEU A 1 88 ? -11.325 -4.142 12.129 1.00 87.69 88 LEU A CA 1
ATOM 710 C C . LEU A 1 88 ? -9.855 -4.432 12.390 1.00 87.69 88 LEU A C 1
ATOM 712 O O . LEU A 1 88 ? -9.008 -3.724 11.858 1.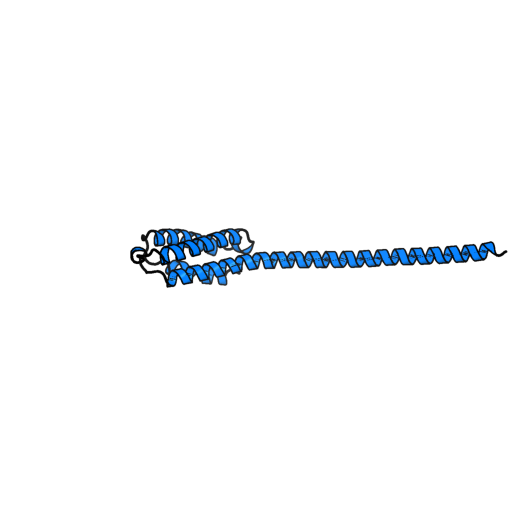00 87.69 88 LEU A O 1
ATOM 716 N N . SER A 1 89 ? -9.535 -5.455 13.183 1.00 88.50 89 SER A N 1
ATOM 717 C CA . SER A 1 89 ? -8.144 -5.845 13.419 1.00 88.50 89 SER A CA 1
ATOM 718 C C . SER A 1 89 ? -7.465 -6.311 12.127 1.00 88.50 89 SER A C 1
ATOM 720 O O . SER A 1 89 ? -6.339 -5.904 11.844 1.00 88.50 89 SER A O 1
ATOM 722 N N . VAL A 1 90 ? -8.162 -7.104 11.303 1.00 91.38 90 VAL A N 1
ATOM 723 C CA . VAL A 1 90 ? -7.650 -7.547 9.997 1.00 91.38 90 VAL A CA 1
ATOM 724 C C . VAL A 1 90 ? -7.455 -6.357 9.058 1.00 91.38 90 VAL A C 1
ATOM 726 O O . VAL A 1 90 ? -6.364 -6.190 8.513 1.00 91.38 90 VAL A O 1
ATOM 729 N N . ALA A 1 91 ? -8.468 -5.501 8.910 1.00 89.50 91 ALA A N 1
ATOM 730 C CA . ALA A 1 91 ? -8.388 -4.335 8.033 1.00 89.50 91 ALA A CA 1
ATOM 731 C C . ALA A 1 91 ? -7.333 -3.316 8.508 1.00 89.50 91 ALA A C 1
ATOM 733 O O . ALA A 1 91 ? -6.591 -2.767 7.696 1.00 89.50 91 ALA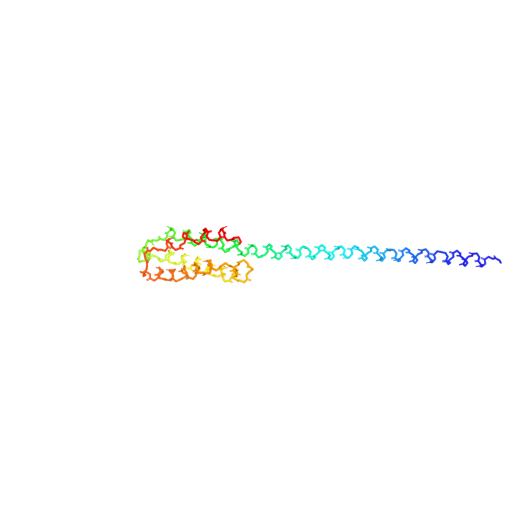 A O 1
ATOM 734 N N . GLY A 1 92 ? -7.212 -3.101 9.822 1.00 89.00 92 GLY A N 1
ATOM 735 C CA . GLY A 1 92 ? -6.219 -2.206 10.419 1.00 89.00 92 GLY A CA 1
ATOM 736 C C . GLY A 1 92 ? -4.791 -2.714 10.224 1.00 89.00 92 GLY A C 1
ATOM 737 O O . GLY A 1 92 ? -3.902 -1.941 9.859 1.00 89.00 92 GLY A O 1
ATOM 738 N N . ASN A 1 93 ? -4.573 -4.024 10.376 1.00 90.12 93 ASN A N 1
ATOM 739 C CA . ASN A 1 93 ? -3.286 -4.648 10.070 1.00 90.12 93 ASN A CA 1
ATOM 740 C C . ASN A 1 93 ? -2.942 -4.555 8.582 1.00 90.12 93 ASN A C 1
ATOM 742 O O . ASN A 1 93 ? -1.806 -4.219 8.251 1.00 90.12 93 ASN A O 1
ATOM 746 N N . GLU A 1 94 ? -3.900 -4.812 7.689 1.00 90.62 94 GLU A N 1
ATOM 747 C CA . GLU A 1 94 ? -3.683 -4.685 6.245 1.00 90.62 94 GLU A CA 1
ATOM 748 C C . GLU A 1 94 ? -3.322 -3.240 5.875 1.00 90.62 94 GLU A C 1
ATOM 750 O O . GLU A 1 94 ? -2.320 -3.007 5.196 1.00 90.62 94 GLU A O 1
ATOM 755 N N . MET A 1 95 ? -4.056 -2.254 6.399 1.00 90.62 95 MET A N 1
ATOM 756 C CA . MET A 1 95 ? -3.745 -0.834 6.221 1.00 90.62 95 MET A CA 1
ATOM 757 C C . MET A 1 95 ? -2.327 -0.498 6.707 1.00 90.62 95 MET A C 1
ATOM 759 O O . MET A 1 95 ? -1.564 0.138 5.976 1.00 90.62 95 MET A O 1
ATOM 763 N N . ASN A 1 96 ? -1.933 -0.962 7.898 1.00 89.19 96 ASN A N 1
ATOM 764 C CA . ASN A 1 96 ? -0.596 -0.713 8.443 1.00 89.19 96 ASN A CA 1
ATOM 765 C C . ASN A 1 96 ? 0.509 -1.390 7.606 1.00 89.19 96 ASN A C 1
ATOM 767 O O . ASN A 1 96 ? 1.536 -0.785 7.296 1.00 89.19 96 ASN A O 1
ATOM 771 N N . MET A 1 97 ? 0.287 -2.623 7.149 1.00 90.88 97 MET A N 1
ATOM 772 C CA . MET A 1 97 ? 1.228 -3.325 6.271 1.00 90.88 97 MET A CA 1
ATOM 773 C C . MET A 1 97 ? 1.395 -2.611 4.925 1.00 90.88 97 MET A C 1
ATOM 775 O O . MET A 1 97 ? 2.521 -2.421 4.449 1.00 90.88 97 MET A O 1
ATOM 779 N N . ARG A 1 98 ? 0.293 -2.161 4.316 1.00 90.75 98 ARG A N 1
ATOM 780 C CA . ARG A 1 98 ? 0.323 -1.382 3.069 1.00 90.75 98 ARG A CA 1
ATOM 781 C C . ARG A 1 98 ? 0.993 -0.028 3.267 1.00 90.75 98 ARG A C 1
ATOM 783 O O . ARG A 1 98 ? 1.757 0.393 2.398 1.00 90.75 98 ARG A O 1
ATOM 790 N N . TRP A 1 99 ? 0.797 0.601 4.422 1.00 89.25 99 TRP A N 1
ATOM 791 C CA . TRP A 1 99 ? 1.489 1.828 4.798 1.00 89.25 99 TRP A CA 1
ATOM 792 C C . TRP A 1 99 ? 3.008 1.641 4.885 1.00 89.25 99 TRP A C 1
ATOM 794 O O . TRP A 1 99 ? 3.753 2.401 4.266 1.00 89.25 99 TRP A O 1
ATOM 804 N N . LEU A 1 100 ? 3.489 0.587 5.552 1.00 88.81 100 LEU A N 1
ATOM 805 C CA . LEU A 1 100 ? 4.923 0.269 5.629 1.00 88.81 100 LEU A CA 1
ATOM 806 C C . LEU A 1 100 ? 5.551 0.032 4.245 1.00 88.81 100 LEU A C 1
ATOM 808 O O . LEU A 1 100 ? 6.711 0.380 4.010 1.00 88.81 100 LEU A O 1
ATOM 812 N N . ILE A 1 101 ? 4.791 -0.539 3.306 1.00 88.56 101 ILE A N 1
ATOM 813 C CA . ILE A 1 101 ? 5.218 -0.693 1.908 1.00 88.56 101 ILE A CA 1
ATOM 814 C C . ILE A 1 101 ? 5.238 0.666 1.195 1.00 88.56 101 ILE A C 1
ATOM 816 O O . ILE A 1 101 ? 6.201 0.969 0.482 1.00 88.56 101 ILE A O 1
ATOM 820 N N . CYS A 1 102 ? 4.208 1.491 1.396 1.00 87.25 102 CYS A N 1
ATOM 821 C CA . CYS A 1 102 ? 4.098 2.832 0.827 1.00 87.25 102 CYS A CA 1
ATOM 822 C C . CYS A 1 102 ? 5.228 3.755 1.312 1.00 87.25 102 CYS A C 1
ATOM 824 O O . CYS A 1 102 ? 5.828 4.464 0.503 1.00 87.25 102 CYS A O 1
ATOM 826 N N . LEU A 1 103 ? 5.616 3.670 2.587 1.00 86.38 103 LEU A N 1
ATOM 827 C CA . LEU A 1 103 ? 6.745 4.397 3.176 1.00 86.38 103 LEU A CA 1
ATOM 828 C C . LEU A 1 103 ? 8.081 4.142 2.474 1.00 86.38 103 LEU A C 1
ATOM 830 O O . LEU A 1 103 ? 8.968 4.984 2.527 1.00 86.38 103 LEU A O 1
ATOM 834 N N . LYS A 1 104 ? 8.253 3.004 1.794 1.00 85.69 104 LYS A N 1
ATOM 835 C CA . LYS A 1 104 ? 9.476 2.717 1.025 1.00 85.69 104 LYS A CA 1
ATOM 836 C C . LYS A 1 104 ? 9.480 3.377 -0.361 1.00 85.69 104 LYS A C 1
ATOM 838 O O . LYS A 1 104 ? 10.515 3.397 -1.026 1.00 85.69 104 LYS A O 1
ATOM 843 N N . THR A 1 105 ? 8.348 3.917 -0.814 1.00 84.69 105 THR A N 1
ATOM 844 C CA . THR A 1 105 ? 8.220 4.597 -2.116 1.00 84.69 105 THR A CA 1
ATOM 845 C C . THR A 1 105 ? 8.697 6.049 -2.045 1.00 84.69 105 THR A C 1
ATOM 847 O O . THR A 1 105 ? 8.923 6.602 -0.964 1.00 84.69 105 THR A O 1
ATOM 850 N N . LYS A 1 106 ? 8.888 6.703 -3.198 1.00 81.25 106 LYS A N 1
ATOM 851 C CA . LYS A 1 106 ? 9.251 8.129 -3.223 1.00 81.25 106 LYS A CA 1
ATOM 852 C C . LYS A 1 106 ? 8.138 9.018 -2.653 1.00 81.25 106 LYS A C 1
ATOM 854 O O . LYS A 1 106 ? 8.446 9.994 -1.977 1.00 81.25 106 LYS A O 1
ATOM 859 N N . ARG A 1 107 ? 6.872 8.674 -2.913 1.00 78.00 107 ARG A N 1
ATOM 860 C CA . ARG A 1 107 ? 5.694 9.442 -2.480 1.00 78.00 107 ARG A CA 1
ATOM 861 C C . ARG A 1 107 ? 5.470 9.336 -0.972 1.00 78.00 107 ARG A C 1
ATOM 863 O O . ARG A 1 107 ? 5.342 10.358 -0.312 1.00 78.00 107 ARG A O 1
ATOM 870 N N . GLY A 1 108 ? 5.530 8.122 -0.419 1.00 77.00 108 GLY A N 1
ATOM 871 C CA . GLY A 1 108 ? 5.342 7.900 1.019 1.00 77.00 108 GLY A CA 1
ATOM 872 C C . GLY A 1 108 ? 6.388 8.600 1.893 1.00 77.00 108 GLY A C 1
ATOM 873 O O . GLY A 1 10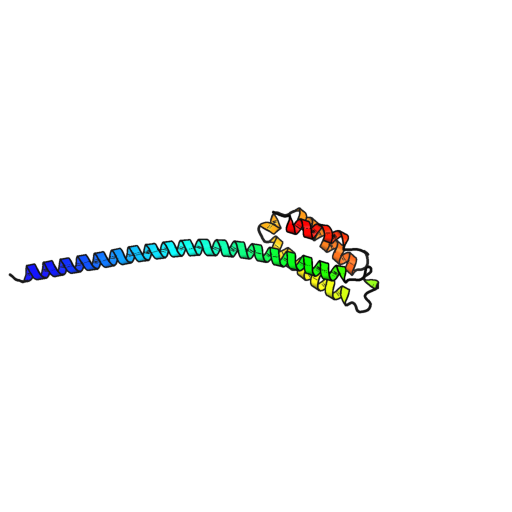8 ? 6.038 9.152 2.927 1.00 77.00 108 GLY A O 1
ATOM 874 N N . ARG A 1 109 ? 7.657 8.658 1.457 1.00 80.19 109 ARG A N 1
ATOM 875 C CA . ARG A 1 109 ? 8.737 9.323 2.218 1.00 80.19 109 ARG A CA 1
ATOM 876 C C . ARG A 1 109 ? 8.622 10.840 2.297 1.00 80.19 109 ARG A C 1
ATOM 878 O O . ARG A 1 109 ? 9.203 11.431 3.195 1.00 80.19 109 ARG A O 1
ATOM 885 N N . LYS A 1 110 ? 7.953 11.465 1.329 1.00 81.62 110 LYS A N 1
ATOM 886 C CA . LYS A 1 110 ? 7.859 12.927 1.227 1.00 81.62 110 LYS A CA 1
ATOM 887 C C . LYS A 1 110 ? 6.631 13.505 1.922 1.00 81.62 110 LYS A C 1
ATOM 889 O O . LYS A 1 110 ? 6.526 14.719 2.029 1.00 81.62 110 LYS A O 1
ATOM 894 N N . ASN A 1 111 ? 5.700 12.656 2.344 1.00 81.38 111 ASN A N 1
ATOM 895 C CA . ASN A 1 111 ? 4.423 13.093 2.879 1.00 81.38 111 ASN A CA 1
ATOM 896 C C . ASN A 1 111 ? 4.411 12.996 4.410 1.00 81.38 111 ASN A C 1
ATOM 898 O O . ASN A 1 111 ? 3.915 12.027 4.981 1.00 81.38 111 ASN A O 1
ATOM 902 N N . GLU A 1 112 ? 4.979 14.012 5.062 1.00 81.94 112 GLU A N 1
ATOM 903 C CA . GLU A 1 112 ? 5.057 14.110 6.527 1.00 81.94 112 GLU A CA 1
ATOM 904 C C . GLU A 1 112 ? 3.674 14.136 7.187 1.00 81.94 112 GLU A C 1
ATOM 906 O O . GLU A 1 112 ? 3.455 13.429 8.169 1.00 81.94 112 GLU A O 1
ATOM 911 N N . ALA A 1 113 ? 2.710 14.841 6.586 1.00 80.06 113 ALA A N 1
ATOM 912 C CA . ALA A 1 113 ? 1.334 14.895 7.078 1.00 80.06 113 ALA A CA 1
ATOM 913 C C . ALA A 1 113 ? 0.678 13.504 7.119 1.00 80.06 113 ALA A C 1
ATOM 915 O O . ALA A 1 113 ? 0.025 13.141 8.095 1.00 80.06 113 ALA A O 1
ATOM 916 N N . LEU A 1 114 ? 0.890 12.688 6.082 1.00 80.44 114 LEU A N 1
ATOM 917 C CA . LEU A 1 114 ? 0.389 11.313 6.043 1.00 80.44 114 LEU A CA 1
ATOM 918 C C . LEU A 1 114 ? 1.117 10.407 7.041 1.00 80.44 114 LEU A C 1
ATOM 920 O O . LEU A 1 114 ? 0.494 9.516 7.614 1.00 80.44 114 LEU A O 1
ATOM 924 N N . ILE A 1 115 ? 2.409 10.648 7.290 1.00 84.88 115 ILE A N 1
ATOM 925 C CA . ILE A 1 115 ? 3.171 9.931 8.320 1.00 84.88 115 ILE A CA 1
ATOM 926 C C . ILE A 1 115 ? 2.597 10.197 9.712 1.00 84.88 115 ILE A C 1
ATOM 928 O O . ILE A 1 115 ? 2.375 9.249 10.470 1.00 84.88 115 ILE A O 1
ATOM 932 N N . GLU A 1 116 ? 2.350 11.458 10.057 1.00 83.69 116 GLU A N 1
ATOM 933 C CA . GLU A 1 116 ? 1.753 11.824 11.345 1.00 83.69 116 GLU A CA 1
ATOM 934 C C . GLU A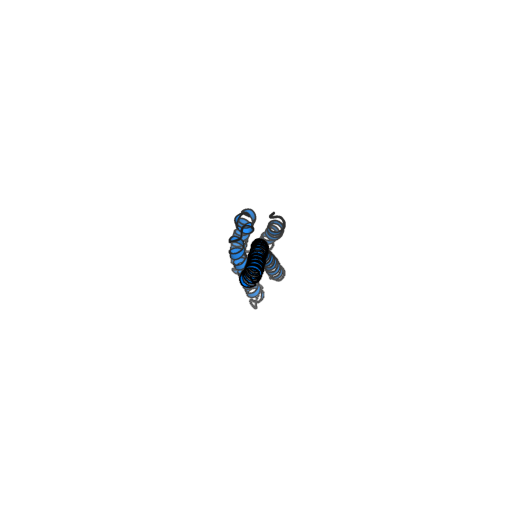 1 116 ? 0.324 11.306 11.483 1.00 83.69 116 GLU A C 1
ATOM 936 O O . GLU A 1 116 ? -0.011 10.701 12.506 1.00 83.69 116 GLU A O 1
ATOM 941 N N . ALA A 1 117 ? -0.489 11.451 10.434 1.00 81.88 117 ALA A N 1
ATOM 942 C CA . ALA A 1 117 ? -1.851 10.935 10.424 1.00 81.88 117 ALA A CA 1
ATOM 943 C C . ALA A 1 117 ? -1.870 9.414 10.653 1.00 81.88 117 ALA A C 1
ATOM 945 O O . ALA A 1 117 ? -2.583 8.933 11.532 1.00 81.88 117 ALA A O 1
ATOM 946 N N . MET A 1 118 ? -1.019 8.647 9.962 1.00 85.19 118 MET A N 1
ATOM 947 C CA . MET A 1 118 ? -0.946 7.191 10.141 1.00 85.19 118 MET A CA 1
ATOM 948 C C . MET A 1 118 ? -0.492 6.776 11.547 1.00 85.19 118 MET A C 1
ATOM 950 O O . MET A 1 118 ? -1.007 5.793 12.090 1.00 85.19 118 MET A O 1
ATOM 954 N N . LYS A 1 119 ? 0.436 7.518 12.169 1.00 84.12 119 LYS A N 1
ATOM 955 C CA . LYS A 1 119 ? 0.831 7.279 13.570 1.00 84.12 119 LYS A CA 1
ATOM 956 C C . LYS A 1 119 ? -0.350 7.489 14.518 1.00 84.12 119 LYS A C 1
ATOM 958 O O . LYS A 1 119 ? -0.620 6.620 15.345 1.00 84.12 119 LYS A O 1
ATOM 963 N N . SER A 1 120 ? -1.070 8.601 14.358 1.00 83.00 120 SER A N 1
ATOM 964 C CA . SER A 1 120 ? -2.261 8.917 15.156 1.00 83.00 120 SER A CA 1
ATOM 965 C C . SER A 1 120 ? -3.338 7.838 15.011 1.00 83.00 120 SER A C 1
ATOM 967 O O . SER A 1 120 ? -3.835 7.312 16.008 1.00 83.00 120 SER A O 1
ATOM 969 N N . ILE A 1 121 ? -3.633 7.414 13.778 1.00 83.38 121 ILE A N 1
ATOM 970 C CA . ILE A 1 121 ? -4.629 6.366 13.518 1.00 83.38 121 ILE A CA 1
ATOM 971 C C . ILE A 1 121 ? -4.228 5.033 14.136 1.00 83.38 121 ILE A C 1
ATOM 973 O O . ILE A 1 121 ? -5.078 4.366 14.717 1.00 83.38 121 ILE A O 1
ATOM 977 N N . THR A 1 122 ? -2.951 4.658 14.073 1.00 83.06 122 THR A N 1
ATOM 978 C CA . THR A 1 122 ? -2.479 3.399 14.668 1.00 83.06 122 THR A CA 1
ATOM 979 C C . THR A 1 122 ? -2.684 3.387 16.186 1.00 83.06 122 THR A C 1
ATOM 981 O O . THR A 1 122 ? -3.181 2.405 16.734 1.00 83.06 122 THR A O 1
ATOM 984 N N . ILE A 1 123 ? -2.368 4.493 16.869 1.00 82.25 123 ILE A N 1
ATOM 985 C CA . ILE A 1 123 ? -2.557 4.633 18.325 1.00 82.25 123 ILE A CA 1
ATOM 986 C C . ILE A 1 123 ? -4.046 4.588 18.688 1.00 82.25 123 ILE A C 1
ATOM 988 O O . ILE A 1 123 ? -4.463 3.862 19.598 1.00 82.25 123 ILE A O 1
ATOM 992 N N . ASN A 1 124 ? -4.859 5.341 17.948 1.00 82.38 124 ASN A N 1
ATOM 993 C CA . ASN A 1 124 ? -6.295 5.400 18.180 1.00 82.38 124 ASN A CA 1
ATOM 994 C C . ASN A 1 124 ? -6.960 4.044 17.894 1.00 82.38 124 ASN A C 1
ATOM 996 O O . ASN A 1 124 ? -7.858 3.650 18.634 1.00 82.38 124 ASN A O 1
ATOM 1000 N N . HIS A 1 125 ? -6.506 3.314 16.866 1.00 84.06 125 HIS A N 1
ATOM 1001 C CA . HIS A 1 125 ? -7.022 1.996 16.486 1.00 84.06 125 HIS A CA 1
ATOM 1002 C C . HIS A 1 125 ? -6.874 0.992 17.628 1.00 84.06 125 HIS A C 1
ATOM 1004 O O . HIS A 1 125 ? -7.850 0.350 18.013 1.00 84.06 125 HIS A O 1
ATOM 1010 N N . VAL A 1 126 ? -5.676 0.910 18.216 1.00 83.31 126 VAL A N 1
ATOM 1011 C CA . VAL A 1 126 ? -5.418 0.044 19.376 1.00 83.31 126 VAL A CA 1
ATOM 1012 C C . VAL A 1 126 ? -6.313 0.447 20.548 1.00 83.31 126 VAL A C 1
ATOM 1014 O O . VAL A 1 126 ? -6.980 -0.402 21.132 1.00 83.31 126 VAL A O 1
ATOM 1017 N N . SER A 1 127 ? -6.413 1.748 20.829 1.00 80.94 127 SER A N 1
ATOM 1018 C CA . SER A 1 127 ? -7.243 2.267 21.924 1.00 80.94 127 SER A CA 1
ATOM 1019 C C . SER A 1 127 ? -8.734 1.944 21.740 1.00 80.94 127 SER A C 1
ATOM 1021 O O . SER A 1 127 ? -9.427 1.626 22.709 1.00 80.94 127 SER A O 1
ATOM 1023 N N . PHE A 1 128 ? -9.223 1.974 20.498 1.00 81.69 128 PHE A N 1
ATOM 1024 C CA . PHE A 1 128 ? -10.606 1.648 20.157 1.00 81.69 128 PHE A CA 1
ATOM 1025 C C . PHE A 1 128 ? -10.882 0.151 20.296 1.00 81.69 128 PHE A C 1
ATOM 1027 O O . PHE A 1 128 ? -11.873 -0.235 20.916 1.00 81.69 128 PHE A O 1
ATOM 1034 N N . LEU A 1 129 ? -9.978 -0.704 19.803 1.00 81.69 129 LEU A N 1
ATOM 1035 C CA . LEU A 1 129 ? -10.080 -2.151 20.003 1.00 81.69 129 LEU A CA 1
ATOM 1036 C C . LEU A 1 129 ? -10.033 -2.517 21.493 1.00 81.69 129 LEU A C 1
ATOM 1038 O O . LEU A 1 129 ? -10.763 -3.397 21.935 1.00 81.69 129 LEU A O 1
ATOM 1042 N N . GLU A 1 130 ? -9.235 -1.833 22.305 1.00 81.75 130 GLU A N 1
ATOM 1043 C CA . GLU A 1 130 ? -9.206 -2.036 23.760 1.00 81.75 130 GLU A CA 1
ATOM 1044 C C . GLU A 1 130 ? -10.462 -1.510 24.480 1.00 81.75 130 GLU A C 1
ATOM 1046 O O . GLU A 1 130 ? -10.627 -1.756 25.672 1.00 81.75 130 GLU A O 1
ATOM 1051 N N . GLY A 1 131 ? -11.360 -0.807 23.778 1.00 73.25 131 GLY A N 1
ATOM 1052 C CA . GLY A 1 131 ? -12.566 -0.210 24.355 1.00 73.25 131 GLY A CA 1
ATOM 1053 C C . GLY A 1 131 ? -12.303 1.049 25.188 1.00 73.25 131 GLY A C 1
ATOM 1054 O O . GLY A 1 131 ? -13.187 1.485 25.921 1.00 73.25 131 GLY A O 1
ATOM 1055 N N . LYS A 1 132 ? -11.104 1.641 25.088 1.00 73.56 132 LYS A N 1
ATOM 1056 C CA . LYS A 1 132 ? -10.712 2.866 25.811 1.00 73.56 132 LYS A CA 1
ATOM 1057 C C . LYS A 1 132 ? -11.251 4.138 25.154 1.00 73.56 132 LYS A C 1
ATOM 1059 O O . LYS A 1 132 ? -11.417 5.152 25.826 1.00 73.56 132 LYS A O 1
ATOM 1064 N N . THR A 1 133 ? -11.518 4.095 23.852 1.00 68.06 133 THR A N 1
ATOM 1065 C CA . THR A 1 133 ? -12.083 5.201 23.067 1.00 68.06 133 THR A CA 1
ATOM 1066 C C . THR A 1 133 ? -13.372 4.771 22.371 1.00 68.06 133 THR A C 1
ATOM 1068 O O . THR A 1 133 ? -13.526 3.614 21.995 1.00 68.06 133 THR A O 1
ATOM 1071 N N . SER A 1 134 ? -14.311 5.709 22.205 1.00 59.50 134 SER A N 1
ATOM 1072 C CA . SER A 1 134 ? -15.673 5.445 21.705 1.00 59.50 134 SER A CA 1
ATOM 1073 C C . SER A 1 134 ? -15.935 5.921 20.271 1.00 59.50 134 SER A C 1
ATOM 1075 O O . SER A 1 134 ? -16.995 5.645 19.716 1.00 59.50 134 SER A O 1
ATOM 1077 N N . LYS A 1 135 ? -15.004 6.657 19.650 1.00 60.94 135 LYS A N 1
ATOM 1078 C CA . LYS A 1 135 ? -15.131 7.102 18.254 1.00 60.94 135 LYS A CA 1
ATOM 1079 C C . LYS A 1 135 ? -13.777 7.222 17.574 1.00 60.94 135 LYS A C 1
ATOM 1081 O O . LYS A 1 135 ? -13.025 8.154 17.844 1.00 60.94 135 LYS A O 1
ATOM 1086 N N . LEU A 1 136 ? -13.503 6.308 16.650 1.00 61.69 136 LEU A N 1
ATOM 1087 C CA . LEU A 1 136 ? -12.329 6.378 15.781 1.00 61.69 136 LEU A CA 1
ATOM 1088 C C . LEU A 1 136 ? -12.584 7.163 14.478 1.00 61.69 136 LEU A C 1
ATOM 1090 O O . LEU A 1 136 ? -11.644 7.555 13.794 1.00 61.69 136 LEU A O 1
ATOM 1094 N N . GLU A 1 137 ? -13.854 7.393 14.141 1.00 55.66 137 GLU A N 1
ATOM 1095 C CA . GLU A 1 137 ? -14.311 8.011 12.885 1.00 55.66 137 GLU A CA 1
ATOM 1096 C C . GLU A 1 137 ? -13.634 9.373 12.631 1.00 55.66 137 GLU A C 1
ATOM 1098 O O . GLU A 1 137 ? -13.163 9.647 11.531 1.00 55.66 137 GLU A O 1
ATOM 1103 N N . LEU A 1 138 ? -13.445 10.168 13.690 1.00 50.53 138 LEU A N 1
ATOM 1104 C CA . LEU A 1 138 ? -12.803 11.490 13.647 1.00 50.53 138 LEU A CA 1
ATOM 1105 C C . LEU A 1 138 ? -11.326 11.457 13.217 1.00 50.53 138 LEU A C 1
ATOM 1107 O O . LEU A 1 138 ? -10.815 12.444 12.695 1.00 50.53 138 LEU A O 1
ATOM 1111 N N . ALA A 1 139 ? -10.622 10.343 13.440 1.00 55.81 139 ALA A N 1
ATOM 1112 C CA . ALA A 1 139 ? -9.219 10.217 13.051 1.00 55.81 139 ALA A CA 1
ATOM 1113 C C . ALA A 1 139 ? -9.067 9.878 11.555 1.00 55.81 139 ALA A C 1
ATOM 1115 O O . ALA A 1 139 ? -8.075 10.263 10.936 1.00 55.81 139 ALA A O 1
ATOM 1116 N N . MET A 1 140 ? -10.062 9.204 10.965 1.00 63.75 140 MET A N 1
ATOM 1117 C CA . MET A 1 140 ? -10.052 8.752 9.568 1.00 63.75 140 MET A CA 1
ATOM 1118 C C . MET A 1 140 ? -10.451 9.840 8.566 1.00 63.75 140 MET A C 1
ATOM 1120 O O . MET A 1 140 ? -9.896 9.861 7.464 1.00 63.75 140 MET A O 1
ATOM 1124 N N . ASP A 1 141 ? -11.333 10.770 8.952 1.00 60.91 141 ASP A N 1
ATOM 1125 C CA . ASP A 1 141 ? -11.798 11.873 8.090 1.00 60.91 141 ASP A CA 1
ATOM 1126 C C . ASP A 1 141 ? -10.656 12.736 7.541 1.00 60.91 141 ASP A C 1
ATOM 1128 O O . ASP A 1 141 ? -10.759 13.302 6.456 1.00 60.91 141 ASP A O 1
ATOM 1132 N N . SER A 1 142 ? -9.534 12.809 8.260 1.00 59.97 142 SER A N 1
ATOM 1133 C CA . SER A 1 142 ? -8.353 13.549 7.815 1.00 59.97 142 SER A CA 1
ATOM 1134 C C . SER A 1 142 ? -7.486 12.772 6.818 1.00 59.97 142 SER A C 1
ATOM 1136 O O . SER A 1 142 ? -6.864 13.376 5.945 1.00 59.97 142 SER A O 1
ATOM 1138 N N . ILE A 1 143 ? -7.442 11.437 6.883 1.00 67.62 143 ILE A N 1
ATOM 1139 C CA . ILE A 1 143 ? -6.416 10.666 6.164 1.00 67.62 143 ILE A CA 1
ATOM 1140 C C . ILE A 1 143 ? -6.758 10.423 4.700 1.00 67.62 143 ILE A C 1
ATOM 1142 O O . ILE A 1 143 ? -5.868 10.424 3.853 1.00 67.62 143 ILE A O 1
ATOM 1146 N N . VAL A 1 144 ? -8.048 10.271 4.398 1.00 65.44 144 VAL A N 1
ATOM 1147 C CA . VAL A 1 144 ? -8.561 10.147 3.031 1.00 65.44 144 VAL A CA 1
ATOM 1148 C C . VAL A 1 144 ? -8.213 11.407 2.217 1.00 65.44 144 VAL A C 1
ATOM 1150 O O . VAL A 1 144 ? -7.481 11.282 1.232 1.00 65.44 144 VAL A O 1
ATOM 1153 N N . PRO A 1 145 ? -8.604 12.633 2.621 1.00 65.94 145 PRO A N 1
ATOM 1154 C CA . PRO A 1 145 ? -8.239 13.841 1.884 1.00 65.94 145 PRO A CA 1
ATOM 1155 C C . PRO A 1 145 ? -6.726 14.099 1.864 1.00 65.94 145 PRO A C 1
ATOM 1157 O O . PRO A 1 145 ? -6.214 14.520 0.829 1.00 65.94 145 PRO A O 1
ATOM 1160 N N . ILE A 1 146 ? -5.974 13.790 2.931 1.00 62.69 146 ILE A N 1
ATOM 1161 C CA . ILE A 1 146 ? -4.501 13.909 2.924 1.00 62.69 146 ILE A CA 1
ATOM 1162 C C . ILE A 1 146 ? -3.874 12.958 1.892 1.00 62.69 146 ILE A C 1
ATOM 1164 O O . ILE A 1 146 ? -2.977 13.360 1.147 1.00 62.69 146 ILE A O 1
ATOM 1168 N N . ALA A 1 147 ? -4.349 11.713 1.800 1.00 61.38 147 ALA A N 1
ATOM 1169 C CA . ALA A 1 147 ? -3.865 10.751 0.814 1.00 61.38 147 ALA A CA 1
ATOM 1170 C C . ALA A 1 147 ? -4.212 11.183 -0.624 1.00 61.38 147 ALA A C 1
ATOM 1172 O O . ALA A 1 147 ? -3.358 11.110 -1.511 1.00 61.38 147 ALA A O 1
ATOM 1173 N N . PHE A 1 148 ? -5.421 11.697 -0.865 1.00 63.22 148 PHE A N 1
ATOM 1174 C CA . PHE A 1 148 ? -5.850 12.126 -2.201 1.00 63.22 148 PHE A CA 1
ATOM 1175 C C . PHE A 1 148 ? -5.264 13.481 -2.646 1.00 63.22 148 PHE A C 1
ATOM 1177 O O . PHE A 1 148 ? -5.049 13.678 -3.844 1.00 63.22 148 PHE A O 1
ATOM 1184 N N . HIS A 1 149 ? -4.943 14.396 -1.723 1.00 62.66 149 HIS A N 1
ATOM 1185 C CA . HIS A 1 149 ? -4.405 15.732 -2.040 1.00 62.66 149 HIS A CA 1
ATOM 1186 C C . HIS A 1 149 ? -2.883 15.868 -1.904 1.00 62.66 149 HIS A C 1
ATOM 1188 O O . HIS A 1 149 ? -2.310 16.881 -2.303 1.00 62.66 149 HIS A O 1
ATOM 1194 N N . SER A 1 150 ? -2.212 14.827 -1.419 1.00 56.16 150 SER A N 1
ATOM 1195 C CA . SER A 1 150 ? -0.760 14.669 -1.438 1.00 56.16 150 SER A CA 1
ATOM 1196 C C . SER A 1 150 ? -0.225 14.577 -2.875 1.00 56.16 150 SER A C 1
ATOM 1198 O O . SER A 1 150 ? -0.100 13.469 -3.413 1.00 56.16 150 SER A O 1
ATOM 1200 N N . LYS A 1 151 ? 0.095 15.714 -3.501 1.00 48.88 151 LYS A N 1
ATOM 1201 C CA . LYS A 1 151 ? 0.845 15.760 -4.769 1.00 48.88 151 LYS A CA 1
ATOM 1202 C C . LYS A 1 151 ? 2.328 15.467 -4.556 1.00 48.88 151 LYS A C 1
ATOM 1204 O O . LYS A 1 151 ? 2.933 16.095 -3.665 1.00 48.88 151 LYS A O 1
#

Sequence (151 aa):
MYDIAFCIEAIMNSNVLTQIGIWSNVCSAFFAMVTAIIALIALNQWKKQYEENKFLRFVDAIIEYNNCLIRAPKLMADDKDNFHRKSLSVAGNEMNMRWLICLKTKRGRKNEALIEAMKSITINHVSFLEGKTSKLELAMDSIVPIAFHSK

Radius of gyration: 32.13 Å; chains: 1; bounding box: 67×32×96 Å

Secondary structure (DSSP, 8-state):
--HHHHHHHHHHHHHHHHHHHHHHHHHHHHHHHHHHHHHHHHHHHHHHHHHHHHHHHHHHHHHHHHHHHHHS-SSGGG-TTSHHHHHHHHHHHHHHHHHHHHTTSHHHHH-HHHHHHHHHHHHHHHHHHTTS-S--HHHHTTHHHHHHH--

Foldseek 3Di:
DVVVVVVVVVVVVVVVVVVVVVVVVVVVVVVVVVVVVVVVVVVVVVVVVVLVVLLVQLLVLLVQLLVLQVPDALFLVVPPVCPSLVSNVVSLVSNVVSLVVNCVHPLSVVQVVLVVLNVVLNVVSVCRSVRNGRDSNVSSVPNNCSSVVSD

Organism: Klebsiella variicola (strain 342) (NCBI:txid507522)

pLDDT: mean 80.1, std 10.46, range [48.88, 94.25]